Protein AF-A0A146FH13-F1 (afdb_monomer)

Foldseek 3Di:
DDDDDPDPVRCVVCCVVVVCVVPDLVPDPPRDDPCVVVVHDPVLVVDPPAPPPHNDDDLADSDAADQPCVPCVPVRPPDAEAEEEEAAFACRNVVVNVVPPDPPHPYHYHYHYHYPDVSRVVLRVVLVVLVVPDPDPVVSVVQNVCSSVVPDRDPDPD

Sequence (158 aa):
MSVQYCGPECQKSHWPQHKLACMSPLRQGAWQPACALESRLPSVVQGPLNQFIGPNTHLRGNSPAIDVLQLDSNEGRHYDHDLRLLFAGDLQNFIEIIAQLPKSYDGSLEVTINDRDIDVVARNVIMLQIHLSMDEDDATIDCIIHLWYSAFLRDTLS

Mean predicted aligned error: 12.42 Å

Radius of gyration: 19.78 Å; Cα contacts (8 Å, |Δi|>4): 128; chains: 1; bounding box: 44×42×49 Å

pLDDT: mean 76.83, std 15.6, range [32.44, 94.38]

Structure (mmCIF, N/CA/C/O backbone):
data_AF-A0A146FH13-F1
#
_entry.id   AF-A0A146FH13-F1
#
loop_
_atom_site.group_PDB
_atom_site.id
_atom_site.type_symbol
_atom_site.label_atom_id
_atom_site.label_alt_id
_atom_site.label_comp_id
_atom_site.label_asym_id
_atom_site.label_entity_id
_atom_site.label_seq_id
_atom_site.pdbx_PDB_ins_code
_atom_site.Cartn_x
_atom_site.Cartn_y
_atom_site.Cartn_z
_atom_site.occupancy
_atom_site.B_iso_or_equiv
_atom_site.auth_seq_id
_atom_site.auth_comp_id
_atom_site.auth_asym_id
_atom_site.auth_atom_id
_atom_site.pdbx_PDB_model_num
ATOM 1 N N . MET A 1 1 ? 4.478 2.497 -18.342 1.00 51.22 1 MET A N 1
ATOM 2 C CA . MET A 1 1 ? 5.877 2.941 -18.158 1.00 51.22 1 MET A CA 1
ATOM 3 C C . MET A 1 1 ? 6.175 4.086 -19.122 1.00 51.22 1 MET A C 1
ATOM 5 O O . MET A 1 1 ? 6.392 3.856 -20.311 1.00 51.22 1 MET A O 1
ATOM 9 N N . SER A 1 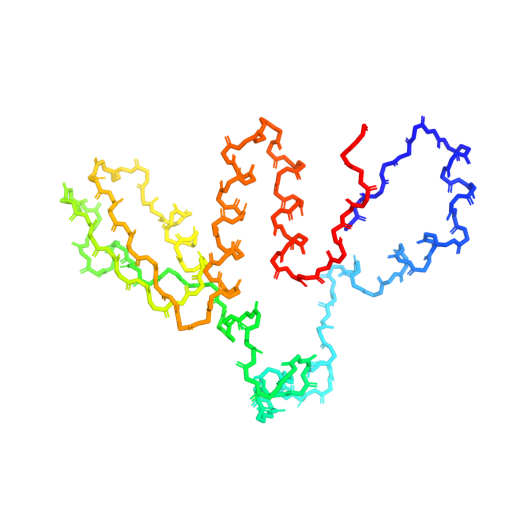2 ? 6.063 5.322 -18.645 1.00 58.47 2 SER A N 1
ATOM 10 C CA . SER A 1 2 ? 6.401 6.509 -19.435 1.00 58.47 2 SER A CA 1
ATOM 11 C C . SER A 1 2 ? 7.904 6.754 -19.296 1.00 58.47 2 SER A C 1
ATOM 13 O O . SER A 1 2 ? 8.391 6.843 -18.177 1.00 58.47 2 SER A O 1
ATOM 15 N N . VAL A 1 3 ? 8.649 6.771 -20.404 1.00 72.38 3 VAL A N 1
ATOM 16 C CA . VAL A 1 3 ? 10.080 7.122 -20.391 1.00 72.38 3 VAL A CA 1
ATOM 17 C C . VAL A 1 3 ? 10.167 8.587 -20.781 1.00 72.38 3 VAL A C 1
ATOM 19 O O . VAL A 1 3 ? 9.685 8.952 -21.854 1.00 72.38 3 VAL A O 1
ATOM 22 N N . GLN A 1 4 ? 10.749 9.411 -19.914 1.00 79.12 4 GLN A N 1
ATOM 23 C CA . GLN A 1 4 ? 10.983 10.818 -20.211 1.00 79.12 4 GLN A CA 1
ATOM 24 C C . GLN A 1 4 ? 12.350 11.001 -20.872 1.00 79.12 4 GLN A C 1
ATOM 26 O O . GLN A 1 4 ? 13.316 10.319 -20.536 1.00 79.12 4 GLN A O 1
ATOM 31 N N . TYR A 1 5 ? 12.424 11.919 -21.832 1.00 86.12 5 TYR A N 1
ATOM 32 C CA . TYR A 1 5 ? 13.656 12.264 -22.532 1.00 86.12 5 TYR A CA 1
ATOM 33 C C . TYR A 1 5 ? 13.885 13.764 -22.403 1.00 86.12 5 TYR A C 1
ATOM 35 O O . TYR A 1 5 ? 12.951 14.544 -22.565 1.00 86.12 5 TYR A O 1
ATOM 43 N N . CYS A 1 6 ? 15.135 14.175 -22.193 1.00 88.06 6 CYS A N 1
ATOM 44 C CA . CYS A 1 6 ? 15.503 15.592 -22.181 1.00 88.06 6 CYS A CA 1
ATOM 45 C C . CYS A 1 6 ? 15.352 16.267 -23.561 1.00 88.06 6 CYS A C 1
ATOM 47 O O . CYS A 1 6 ? 15.372 17.491 -23.654 1.00 88.06 6 CYS A O 1
ATOM 49 N N . GLY A 1 7 ? 15.182 15.486 -24.636 1.00 89.19 7 GLY A N 1
ATOM 50 C CA . GLY A 1 7 ? 14.916 15.993 -25.978 1.00 89.19 7 GLY A CA 1
ATOM 51 C C . GLY A 1 7 ? 14.711 14.894 -27.031 1.00 89.19 7 GLY A C 1
ATOM 52 O O . GLY A 1 7 ? 14.941 13.709 -26.761 1.00 89.19 7 GLY A O 1
ATOM 53 N N . PRO A 1 8 ? 14.310 15.275 -28.259 1.00 89.19 8 PRO A N 1
ATOM 54 C CA . PRO A 1 8 ? 14.003 14.336 -29.342 1.00 89.19 8 PRO A CA 1
ATOM 55 C C . PRO A 1 8 ? 15.220 13.524 -29.804 1.00 89.19 8 PRO A C 1
ATOM 57 O O . PRO A 1 8 ? 15.070 12.397 -30.270 1.00 89.19 8 PRO A O 1
ATOM 60 N N . GLU A 1 9 ? 16.430 14.061 -29.655 1.00 92.56 9 GLU A N 1
ATOM 61 C CA . GLU A 1 9 ? 17.666 13.363 -30.022 1.00 92.56 9 GLU A CA 1
ATOM 62 C C . GLU A 1 9 ? 17.935 12.162 -29.099 1.00 92.56 9 GLU A C 1
ATOM 64 O O . GLU A 1 9 ? 18.225 11.063 -29.576 1.00 92.56 9 GLU A O 1
ATOM 69 N N . CYS A 1 10 ? 17.716 12.313 -27.788 1.00 90.50 10 CYS A N 1
ATOM 70 C CA . CYS A 1 10 ? 17.821 11.210 -26.828 1.00 90.50 10 CYS A CA 1
ATOM 71 C C . CYS A 1 10 ? 16.742 10.144 -27.058 1.00 90.50 10 CYS A C 1
ATOM 73 O O . CYS A 1 10 ? 17.028 8.950 -26.967 1.00 90.50 10 CYS A O 1
ATOM 75 N N . GLN A 1 11 ? 15.528 10.556 -27.436 1.00 90.19 11 GLN A N 1
ATOM 76 C CA . GLN A 1 11 ? 14.462 9.623 -27.797 1.00 90.19 11 GLN A CA 1
ATOM 77 C C . GLN A 1 11 ? 14.825 8.797 -29.038 1.00 90.19 11 GLN A C 1
ATOM 79 O O . GLN A 1 11 ? 14.672 7.577 -29.020 1.00 90.19 11 GLN A O 1
ATOM 84 N N . LYS A 1 12 ? 15.310 9.436 -30.113 1.00 90.75 12 LYS A N 1
ATOM 85 C CA . LYS A 1 12 ? 15.718 8.738 -31.346 1.00 90.75 12 LYS A CA 1
ATOM 86 C C . LYS A 1 12 ? 16.875 7.776 -31.093 1.00 90.75 12 LYS A C 1
ATOM 88 O O . LYS A 1 12 ? 16.859 6.671 -31.626 1.00 90.75 12 LYS A O 1
ATOM 93 N N . SER A 1 13 ? 17.838 8.178 -30.264 1.00 91.75 13 SER A N 1
ATOM 94 C CA . SER A 1 13 ? 18.975 7.337 -29.881 1.00 91.75 13 SER A CA 1
ATOM 95 C C . SER A 1 13 ? 18.528 6.074 -29.131 1.00 91.75 13 SER A C 1
ATOM 97 O O . SER A 1 13 ? 18.928 4.968 -29.485 1.00 91.75 13 SER A O 1
ATOM 99 N N . HIS A 1 14 ? 17.612 6.209 -28.162 1.00 90.50 14 HIS A N 1
ATOM 100 C CA . HIS A 1 14 ? 17.065 5.072 -27.407 1.00 90.50 14 HIS A CA 1
ATOM 101 C C . HIS A 1 14 ? 15.995 4.274 -28.184 1.00 90.50 14 HIS A C 1
ATOM 103 O O . HIS A 1 14 ? 15.631 3.158 -27.803 1.00 90.50 14 HIS A O 1
ATOM 109 N N . TRP A 1 15 ? 15.487 4.809 -29.299 1.00 88.19 15 TRP A N 1
ATOM 110 C CA . TRP A 1 15 ? 14.363 4.242 -30.046 1.00 88.19 15 TRP A CA 1
ATOM 111 C C . TRP A 1 15 ? 14.507 2.760 -30.425 1.00 88.19 15 TRP A C 1
ATOM 113 O O . TRP A 1 15 ? 13.526 2.036 -30.244 1.00 88.19 15 TRP A O 1
ATOM 123 N N . PRO A 1 16 ? 15.665 2.249 -30.898 1.00 90.56 16 PRO A N 1
ATOM 124 C CA . PRO A 1 16 ? 15.800 0.838 -31.265 1.00 90.56 16 PRO A CA 1
ATOM 125 C C . PRO A 1 16 ? 15.456 -0.122 -30.118 1.00 90.56 16 PRO A C 1
ATOM 127 O O . PRO A 1 16 ? 14.856 -1.168 -30.354 1.00 90.56 16 PRO A O 1
ATOM 130 N N . GLN A 1 17 ? 15.785 0.259 -28.882 1.00 85.69 17 GLN A N 1
ATOM 131 C CA . GLN A 1 17 ? 15.498 -0.515 -27.674 1.00 85.69 17 GLN A CA 1
ATOM 132 C C . GLN A 1 17 ? 14.076 -0.227 -27.167 1.00 85.69 17 GLN A C 1
ATOM 134 O O . GLN A 1 17 ? 13.294 -1.146 -26.923 1.00 85.69 17 GLN A O 1
ATOM 139 N N . HIS A 1 18 ? 13.692 1.052 -27.090 1.00 84.12 18 HIS A N 1
ATOM 140 C CA . HIS A 1 18 ? 12.390 1.469 -26.566 1.00 84.12 18 HIS A CA 1
ATOM 141 C C . HIS A 1 18 ? 11.201 0.994 -27.415 1.00 84.12 18 HIS A C 1
ATOM 143 O O . HIS A 1 18 ? 10.130 0.707 -26.876 1.00 84.12 18 HIS A O 1
ATOM 149 N N . LYS A 1 19 ? 11.370 0.888 -28.739 1.00 86.75 19 LYS A N 1
ATOM 150 C CA . LYS A 1 19 ? 10.316 0.516 -29.695 1.00 86.75 19 LYS A CA 1
ATOM 151 C C . LYS A 1 19 ? 9.613 -0.797 -29.321 1.00 86.75 19 LYS A C 1
ATOM 153 O O . LYS A 1 19 ? 8.396 -0.889 -29.474 1.00 86.75 19 LYS A O 1
ATOM 158 N N . LEU A 1 20 ? 10.352 -1.773 -28.787 1.00 83.62 20 LEU A N 1
ATOM 159 C CA . LEU A 1 20 ? 9.815 -3.064 -28.340 1.00 83.62 20 LEU A CA 1
ATOM 160 C C . LEU A 1 20 ? 8.845 -2.907 -27.160 1.00 83.62 20 LEU A C 1
ATOM 162 O O . LEU A 1 20 ? 7.749 -3.461 -27.172 1.00 83.62 20 LEU A O 1
ATOM 166 N N . ALA A 1 21 ? 9.217 -2.103 -26.163 1.00 76.81 21 ALA A N 1
ATOM 167 C CA . ALA A 1 21 ? 8.382 -1.837 -24.994 1.00 76.81 21 ALA A CA 1
ATOM 168 C C . ALA A 1 21 ? 7.225 -0.868 -25.300 1.00 76.81 21 ALA A C 1
ATOM 170 O O . ALA A 1 21 ? 6.157 -0.950 -24.691 1.00 76.81 21 ALA A O 1
ATOM 171 N N . CYS A 1 22 ? 7.430 0.063 -26.236 1.00 81.69 22 CYS A N 1
ATOM 172 C CA . CYS A 1 22 ? 6.424 1.030 -26.667 1.00 81.69 22 CYS A CA 1
ATOM 173 C C . CYS A 1 22 ? 5.287 0.363 -27.450 1.00 81.69 22 CYS A C 1
ATOM 175 O O . CYS A 1 22 ? 4.123 0.673 -27.224 1.00 81.69 22 CYS A O 1
ATOM 177 N N . MET A 1 23 ? 5.615 -0.602 -28.312 1.00 80.00 23 MET A N 1
ATOM 178 C CA . MET A 1 23 ? 4.629 -1.362 -29.090 1.00 80.00 23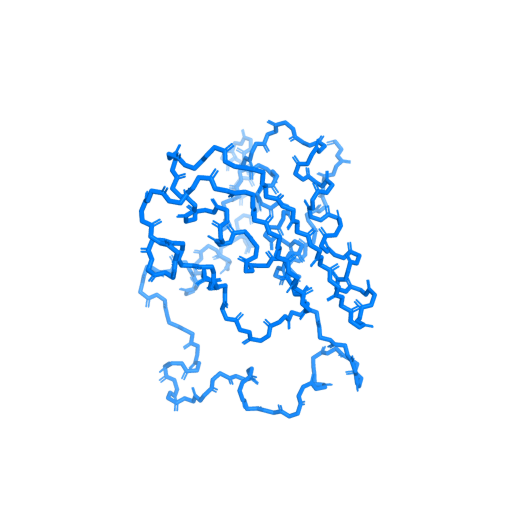 MET A CA 1
ATOM 179 C C . MET A 1 23 ? 4.181 -2.663 -28.415 1.00 80.00 23 MET A C 1
ATOM 181 O O . MET A 1 23 ? 3.543 -3.500 -29.052 1.00 80.00 23 MET A O 1
ATOM 185 N N . SER A 1 24 ? 4.505 -2.855 -27.134 1.00 77.69 24 SER A N 1
ATOM 186 C CA . SER A 1 24 ? 4.069 -4.037 -26.399 1.00 77.69 24 SER A CA 1
ATOM 187 C C . SER A 1 24 ? 2.536 -4.093 -26.316 1.00 77.69 24 SER A C 1
ATOM 189 O O . SER A 1 24 ? 1.912 -3.071 -26.007 1.00 77.69 24 SER A O 1
ATOM 191 N N . PRO A 1 25 ? 1.915 -5.276 -26.499 1.00 73.12 25 PRO A N 1
ATOM 192 C CA . PRO A 1 25 ? 0.485 -5.473 -26.267 1.00 73.12 25 PRO A CA 1
ATOM 193 C C . PRO A 1 25 ? 0.034 -5.001 -24.881 1.00 73.12 25 PRO A C 1
ATOM 195 O O . PRO A 1 25 ? -1.095 -4.551 -24.739 1.00 73.12 25 PRO A O 1
ATOM 198 N N . LEU A 1 26 ? 0.933 -5.028 -23.886 1.00 69.00 26 LEU A N 1
ATOM 199 C CA . LEU A 1 26 ? 0.689 -4.558 -22.516 1.00 69.00 26 LEU A CA 1
ATOM 200 C C . LEU A 1 26 ? 0.280 -3.076 -22.434 1.00 69.00 26 LEU A C 1
ATOM 202 O O . LEU A 1 26 ? -0.252 -2.653 -21.415 1.00 69.00 26 LEU A O 1
ATOM 206 N N . ARG A 1 27 ? 0.550 -2.267 -23.470 1.00 65.94 27 ARG A N 1
ATOM 207 C CA . ARG A 1 27 ? 0.145 -0.851 -23.526 1.00 65.94 27 ARG A CA 1
ATOM 208 C C . ARG A 1 27 ? -1.225 -0.616 -24.161 1.00 65.94 27 ARG A C 1
ATOM 210 O O . ARG A 1 27 ? -1.679 0.525 -24.194 1.00 65.94 27 ARG A O 1
ATOM 217 N N . GLN A 1 28 ? -1.865 -1.642 -24.715 1.00 74.44 28 GLN A N 1
ATOM 218 C CA . GLN A 1 28 ? -3.166 -1.486 -25.359 1.00 74.44 28 GLN A CA 1
ATOM 219 C C . GLN A 1 28 ? -4.262 -1.384 -24.293 1.00 74.44 28 GLN A C 1
ATOM 221 O O . GLN A 1 28 ? -4.282 -2.168 -23.351 1.00 74.44 28 GLN A O 1
ATOM 226 N N . GLY A 1 29 ? -5.217 -0.464 -24.458 1.00 71.00 29 GLY A N 1
ATOM 227 C CA . GLY A 1 29 ? -6.342 -0.326 -23.518 1.00 71.00 29 GLY A CA 1
ATOM 228 C C . GLY A 1 29 ? -7.246 -1.566 -23.440 1.00 71.00 29 GLY A C 1
ATOM 229 O O . GLY A 1 29 ? -7.954 -1.746 -22.459 1.00 71.00 29 GLY A O 1
ATOM 230 N N . ALA A 1 30 ? -7.190 -2.437 -24.452 1.00 75.75 30 ALA A N 1
ATOM 231 C CA . ALA A 1 30 ? -7.892 -3.720 -24.501 1.00 75.75 30 ALA A CA 1
ATOM 232 C C . ALA A 1 30 ? -7.001 -4.911 -24.103 1.00 75.75 30 ALA A C 1
ATOM 234 O O . ALA A 1 30 ? -7.325 -6.055 -24.425 1.00 75.75 30 ALA A O 1
ATOM 235 N N . TRP A 1 31 ? -5.848 -4.665 -23.472 1.00 79.62 31 TRP A N 1
ATOM 236 C CA . TRP A 1 31 ? -4.946 -5.740 -23.087 1.00 79.62 31 TRP A CA 1
ATOM 237 C C . TRP A 1 31 ? -5.633 -6.720 -22.134 1.00 79.62 31 TRP A C 1
ATOM 239 O O . TRP A 1 31 ? -6.251 -6.329 -21.144 1.00 79.62 31 TRP A O 1
ATOM 249 N N . GLN A 1 32 ? -5.481 -8.008 -22.431 1.00 69.12 32 GLN A N 1
ATOM 250 C CA . GLN A 1 32 ? -5.890 -9.095 -21.557 1.00 69.12 32 GLN A CA 1
ATOM 251 C C . GLN A 1 32 ? -4.687 -9.983 -21.242 1.00 69.12 32 GLN A C 1
ATOM 253 O O . GLN A 1 32 ? -3.828 -10.193 -22.108 1.00 69.12 32 GLN A O 1
ATOM 258 N N . PRO A 1 33 ? -4.611 -10.533 -20.020 1.00 70.62 33 PRO A N 1
ATOM 259 C CA . PRO A 1 33 ? -3.560 -11.470 -19.671 1.00 70.62 33 PRO A CA 1
ATOM 260 C C . PRO A 1 33 ? -3.689 -12.746 -20.507 1.00 70.62 33 PRO A C 1
ATOM 262 O O . PRO A 1 33 ? -4.792 -13.173 -20.849 1.00 70.62 33 PRO A O 1
ATOM 265 N N . ALA A 1 34 ? -2.555 -13.388 -20.797 1.00 72.38 34 ALA A N 1
ATOM 266 C CA . ALA A 1 34 ? -2.517 -14.606 -21.608 1.00 72.38 34 ALA A CA 1
ATOM 267 C C . ALA A 1 34 ? -3.456 -15.695 -21.064 1.00 72.38 34 ALA A C 1
ATOM 269 O O . ALA A 1 34 ? -4.154 -16.335 -21.839 1.00 72.38 34 ALA A O 1
ATOM 270 N N . CYS A 1 35 ? -3.572 -15.826 -19.737 1.00 64.31 35 CYS A N 1
ATOM 271 C CA . CYS A 1 35 ? -4.503 -16.767 -19.118 1.00 64.31 35 CYS A CA 1
ATOM 272 C C . CYS A 1 35 ? -5.973 -16.509 -19.504 1.00 64.31 35 CYS A C 1
ATOM 274 O O . CYS A 1 35 ? -6.696 -17.461 -19.778 1.00 64.31 35 CYS A O 1
ATOM 276 N N . ALA A 1 36 ? -6.403 -15.248 -19.615 1.00 75.31 36 ALA A N 1
ATOM 277 C CA . ALA A 1 36 ? -7.756 -14.903 -20.050 1.00 75.31 36 ALA A CA 1
ATOM 278 C C . ALA A 1 36 ? -7.974 -15.204 -21.542 1.00 75.31 36 ALA A C 1
ATOM 280 O O . ALA A 1 36 ? -9.008 -15.754 -21.909 1.00 75.31 36 ALA A O 1
ATOM 281 N N . LEU A 1 37 ? -6.980 -14.915 -22.390 1.00 79.56 37 LEU A N 1
ATOM 282 C CA . LEU A 1 37 ? -7.032 -15.207 -23.830 1.00 79.56 37 LEU A CA 1
ATOM 283 C C . LEU A 1 37 ? -7.033 -16.714 -24.118 1.00 79.56 37 LEU A C 1
ATOM 285 O O . LEU A 1 37 ? -7.702 -17.186 -25.032 1.00 79.56 37 LEU A O 1
ATOM 289 N N . GLU A 1 38 ? -6.290 -17.475 -23.323 1.00 82.31 38 GLU A N 1
ATOM 290 C CA . GLU A 1 38 ? -6.121 -18.920 -23.465 1.00 82.31 38 GLU A CA 1
ATOM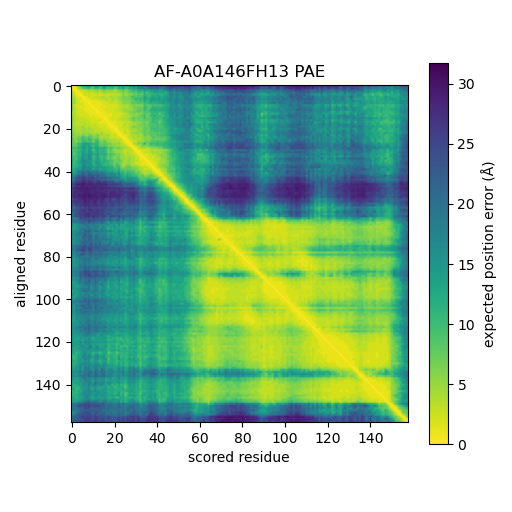 291 C C . GLU A 1 38 ? -7.164 -19.717 -22.670 1.00 82.31 38 GLU A C 1
ATOM 293 O O . GLU A 1 38 ? -7.104 -20.945 -22.646 1.00 82.31 38 GLU A O 1
ATOM 298 N N . SER A 1 39 ? -8.108 -19.039 -22.000 1.00 76.31 39 SER A N 1
ATOM 299 C CA . SER A 1 39 ? -9.098 -19.659 -21.103 1.00 76.31 39 SER A CA 1
ATOM 300 C C . SER A 1 39 ? -8.467 -20.585 -20.051 1.00 76.31 39 SER A C 1
ATOM 302 O O . SER A 1 39 ? -9.034 -21.610 -19.669 1.00 76.31 39 SER A O 1
ATOM 304 N N . ARG A 1 40 ? -7.266 -20.233 -19.586 1.00 73.00 40 ARG A N 1
ATOM 305 C CA . ARG A 1 40 ? -6.540 -20.925 -18.519 1.00 73.00 40 ARG A CA 1
ATOM 306 C C . ARG A 1 40 ? -6.733 -20.179 -17.208 1.00 73.00 40 ARG A C 1
ATOM 308 O O . ARG A 1 40 ? -6.863 -18.958 -17.182 1.00 73.00 40 ARG A O 1
ATOM 315 N N . LEU A 1 41 ? -6.708 -20.905 -16.095 1.00 63.06 41 LEU A N 1
ATOM 316 C CA . LEU A 1 41 ? -6.591 -20.237 -14.803 1.00 63.06 41 LEU A CA 1
ATOM 317 C C . LEU A 1 41 ? -5.211 -19.564 -14.728 1.00 63.06 41 LEU A C 1
ATOM 319 O O . LEU A 1 41 ? -4.241 -20.106 -15.266 1.00 63.06 41 LEU A O 1
ATOM 323 N N . PRO A 1 42 ? -5.100 -18.392 -14.082 1.00 58.88 42 PRO A N 1
ATOM 324 C CA . PRO A 1 42 ? -3.809 -17.763 -13.852 1.00 58.88 42 PRO A CA 1
ATOM 325 C C . PRO A 1 42 ? -2.836 -18.759 -13.213 1.00 58.88 42 PRO A C 1
ATOM 327 O O . PRO A 1 42 ? -3.235 -19.541 -12.352 1.00 58.88 42 PRO A O 1
ATOM 330 N N . SER A 1 43 ? -1.553 -18.696 -13.571 1.00 54.62 43 SER A N 1
ATOM 331 C CA . SER A 1 43 ? -0.504 -19.546 -12.983 1.00 54.62 43 SER A CA 1
ATOM 332 C C . SER A 1 43 ? -0.417 -19.412 -11.454 1.00 54.62 43 SER A C 1
ATOM 334 O O . SER A 1 43 ? 0.028 -20.328 -10.779 1.00 54.62 43 SER A O 1
ATOM 336 N N . VAL A 1 44 ? -0.911 -18.291 -10.913 1.00 51.25 44 VAL A N 1
ATOM 337 C CA . VAL A 1 44 ? -1.129 -18.033 -9.476 1.00 51.25 44 VAL A CA 1
ATOM 338 C C . VAL A 1 44 ? -2.082 -19.052 -8.828 1.00 51.25 44 VAL A C 1
ATOM 340 O O . VAL A 1 44 ? -1.951 -19.361 -7.651 1.00 51.25 44 VAL A O 1
ATOM 343 N N . VAL A 1 45 ? -3.037 -19.586 -9.591 1.00 52.53 45 VAL A N 1
ATOM 344 C CA . VAL A 1 45 ? -4.049 -20.560 -9.148 1.00 52.53 45 VAL A CA 1
ATOM 345 C C . VAL A 1 45 ? -3.660 -21.992 -9.547 1.00 52.53 45 VAL A C 1
ATOM 347 O O . VAL A 1 45 ? -4.079 -22.954 -8.909 1.00 52.53 45 VAL A O 1
ATOM 350 N N . GLN A 1 46 ? -2.843 -22.151 -10.595 1.00 46.09 46 GLN A N 1
ATOM 351 C CA . GLN A 1 46 ? -2.403 -23.443 -11.130 1.00 46.09 46 GLN A CA 1
ATOM 352 C C . GLN A 1 46 ? -0.944 -23.752 -10.768 1.00 46.09 46 GLN A C 1
ATOM 354 O O . GLN A 1 46 ? -0.059 -23.706 -11.618 1.00 46.09 46 GLN A O 1
ATOM 359 N N . GLY A 1 47 ? -0.689 -24.135 -9.517 1.00 47.19 47 GLY A N 1
ATOM 360 C CA . GLY A 1 47 ? 0.559 -24.814 -9.161 1.00 47.19 47 GLY A CA 1
ATOM 361 C C . GLY A 1 47 ? 0.893 -24.772 -7.671 1.00 47.19 47 GLY A C 1
ATOM 362 O O . GLY A 1 47 ? 0.442 -23.870 -6.965 1.00 47.19 47 GLY A O 1
ATOM 363 N N . PRO A 1 48 ? 1.705 -25.719 -7.163 1.00 43.16 48 PRO A N 1
ATOM 364 C CA . PRO A 1 48 ? 2.353 -25.533 -5.878 1.00 43.16 48 PRO A CA 1
ATOM 365 C C . PRO A 1 48 ? 3.303 -24.340 -6.019 1.00 43.16 48 PRO A C 1
ATOM 367 O O . PRO A 1 48 ? 4.316 -24.448 -6.702 1.00 43.16 48 PRO A O 1
ATOM 370 N N . LEU A 1 49 ? 2.892 -23.211 -5.443 1.00 47.72 49 LEU A N 1
ATOM 371 C CA . LEU A 1 49 ? 3.584 -22.078 -4.802 1.00 47.72 49 LEU A CA 1
ATOM 372 C C . LEU A 1 49 ? 5.130 -21.882 -4.898 1.00 47.72 49 LEU A C 1
ATOM 374 O O . LEU A 1 49 ? 5.609 -20.789 -4.619 1.00 47.72 49 LEU A O 1
ATOM 378 N N . ASN A 1 50 ? 5.913 -22.872 -5.323 1.00 43.62 50 ASN A N 1
ATOM 379 C CA . ASN A 1 50 ? 7.374 -22.962 -5.233 1.00 43.62 50 ASN A CA 1
ATOM 380 C C . ASN A 1 50 ? 8.145 -22.725 -6.544 1.00 43.62 50 ASN A C 1
ATOM 382 O O . ASN A 1 50 ? 9.355 -22.942 -6.581 1.00 43.62 50 ASN A O 1
ATOM 386 N N . GLN A 1 51 ? 7.492 -22.378 -7.657 1.00 42.25 51 GLN A N 1
ATOM 387 C CA . GLN A 1 51 ? 8.164 -22.476 -8.966 1.00 42.25 51 GLN A CA 1
ATOM 388 C C . GLN A 1 51 ? 8.842 -21.203 -9.476 1.00 42.25 51 GLN A C 1
ATOM 390 O O . GLN A 1 51 ? 9.636 -21.305 -10.407 1.00 42.25 51 GLN A O 1
ATOM 395 N N . PHE A 1 52 ? 8.603 -20.032 -8.880 1.00 44.69 52 PHE A N 1
ATOM 396 C CA . PHE A 1 52 ? 9.227 -18.797 -9.376 1.00 44.69 52 PHE A CA 1
ATOM 397 C C . PHE A 1 52 ? 10.366 -18.281 -8.501 1.00 44.69 52 PHE A C 1
ATOM 399 O O . PHE A 1 52 ? 11.276 -17.651 -9.032 1.00 44.69 52 PHE A O 1
ATOM 406 N N . ILE A 1 53 ? 10.369 -18.575 -7.197 1.00 44.50 53 ILE A N 1
ATOM 407 C CA . ILE A 1 53 ? 11.409 -18.145 -6.256 1.00 44.50 53 ILE A CA 1
ATOM 408 C C . ILE A 1 53 ? 11.438 -19.178 -5.135 1.00 44.50 53 ILE A C 1
ATOM 410 O O . ILE A 1 53 ? 10.492 -19.220 -4.362 1.00 44.50 53 ILE A O 1
ATOM 414 N N . GLY A 1 54 ? 12.475 -20.022 -5.100 1.00 43.22 54 GLY A N 1
ATOM 415 C CA . GLY A 1 54 ? 12.803 -20.939 -3.999 1.00 43.22 54 GLY A CA 1
ATOM 416 C C . GLY A 1 54 ? 11.699 -21.905 -3.511 1.00 43.22 54 GLY A C 1
ATOM 417 O O . GLY A 1 54 ? 10.517 -21.753 -3.791 1.00 43.22 54 GLY A O 1
ATOM 418 N N . PRO A 1 55 ? 12.032 -22.938 -2.722 1.00 41.53 55 PRO A N 1
ATOM 419 C CA . PRO A 1 55 ? 11.029 -23.889 -2.238 1.00 41.53 55 PRO A CA 1
ATOM 420 C C . PRO A 1 55 ? 10.078 -23.350 -1.150 1.00 41.53 55 PRO A C 1
ATOM 422 O O . PRO A 1 55 ? 9.430 -24.171 -0.502 1.00 41.53 55 PRO A O 1
ATOM 425 N N . ASN A 1 56 ? 10.036 -22.040 -0.865 1.00 48.53 56 ASN A N 1
ATOM 426 C CA . ASN A 1 56 ? 9.263 -21.533 0.277 1.00 48.53 56 ASN A CA 1
ATOM 427 C C . ASN A 1 56 ? 9.035 -20.009 0.340 1.00 48.53 56 ASN A C 1
ATOM 429 O O . ASN A 1 56 ? 8.667 -19.517 1.402 1.00 48.53 56 ASN A O 1
ATOM 433 N N . THR A 1 57 ? 9.308 -19.248 -0.724 1.00 50.81 57 THR A N 1
ATOM 434 C CA . THR A 1 57 ? 9.231 -17.775 -0.668 1.00 50.81 57 THR A CA 1
ATOM 435 C C . THR A 1 57 ? 8.044 -17.270 -1.475 1.00 50.81 57 THR A C 1
ATOM 437 O O . THR A 1 57 ? 7.933 -17.536 -2.675 1.00 50.81 57 THR A O 1
ATOM 440 N N . HIS A 1 58 ? 7.145 -16.533 -0.825 1.00 56.66 58 HIS A N 1
ATOM 441 C CA . HIS A 1 58 ? 6.020 -15.871 -1.483 1.00 56.66 58 HIS A CA 1
ATOM 442 C C . HIS A 1 58 ? 6.253 -14.373 -1.426 1.00 56.66 58 HIS A C 1
ATOM 444 O O . HIS A 1 58 ? 5.804 -13.688 -0.516 1.00 56.66 58 HIS A O 1
ATOM 450 N N . LEU A 1 59 ? 6.926 -13.843 -2.450 1.00 50.16 59 LEU A N 1
ATOM 451 C CA . LEU A 1 59 ? 7.145 -12.400 -2.574 1.00 50.16 59 LEU A CA 1
ATOM 452 C C . LEU A 1 59 ? 5.852 -11.602 -2.806 1.00 50.16 59 LEU A C 1
ATOM 454 O O . LEU A 1 59 ? 5.908 -10.387 -2.937 1.00 50.16 59 LEU A O 1
ATOM 458 N N . ARG A 1 60 ? 4.688 -12.248 -2.876 1.00 56.12 60 ARG A N 1
ATOM 459 C CA . ARG A 1 60 ? 3.400 -11.570 -2.973 1.00 56.12 60 ARG A CA 1
ATOM 460 C C . ARG A 1 60 ? 2.285 -12.455 -2.426 1.00 56.12 60 ARG A C 1
ATOM 462 O O . ARG A 1 60 ? 2.223 -13.641 -2.752 1.00 56.12 60 ARG A O 1
ATOM 469 N N . GLY A 1 61 ? 1.369 -11.864 -1.669 1.00 54.53 61 GLY A N 1
ATOM 470 C CA . GLY A 1 61 ? 0.073 -12.451 -1.362 1.00 54.53 61 GLY A CA 1
ATOM 471 C C . GLY A 1 61 ? -0.714 -12.714 -2.649 1.00 54.53 61 GLY A C 1
ATOM 472 O O . GLY A 1 61 ? -0.874 -11.837 -3.492 1.00 54.53 61 GLY A O 1
ATOM 473 N N . ASN A 1 62 ? -1.222 -13.934 -2.816 1.00 57.06 62 ASN A N 1
ATOM 474 C CA . ASN A 1 62 ? -1.908 -14.375 -4.042 1.00 57.06 62 ASN A CA 1
ATOM 475 C C . ASN A 1 62 ? -3.313 -13.778 -4.249 1.00 57.06 62 ASN A C 1
ATOM 477 O O . ASN A 1 62 ? -4.015 -14.172 -5.181 1.00 57.06 62 ASN A O 1
ATOM 481 N N . SER A 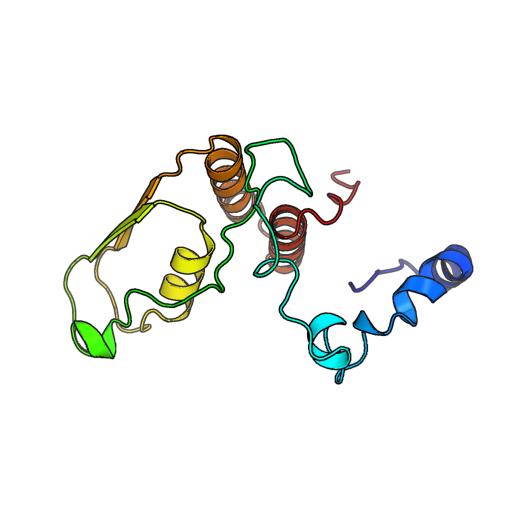1 63 ? -3.738 -12.854 -3.390 1.00 62.66 63 SER A N 1
ATOM 482 C CA . SER A 1 63 ? -5.066 -12.246 -3.448 1.00 62.66 63 SER A CA 1
ATOM 483 C C . SER A 1 63 ? -4.993 -10.835 -4.027 1.00 62.66 63 SER A C 1
ATOM 485 O O . SER A 1 63 ? -3.972 -10.170 -3.878 1.00 62.66 63 SER A O 1
ATOM 487 N N . PRO A 1 64 ? -6.051 -10.342 -4.684 1.00 70.31 64 PRO A N 1
ATOM 488 C CA . PRO A 1 64 ? -6.185 -8.913 -4.943 1.00 70.31 64 PRO A CA 1
ATOM 489 C C . PRO A 1 64 ? -6.277 -8.136 -3.621 1.00 70.31 64 PRO A C 1
ATOM 491 O O . PRO A 1 64 ? -6.660 -8.697 -2.591 1.00 70.31 64 PRO A O 1
ATOM 494 N N . ALA A 1 65 ? -5.929 -6.849 -3.664 1.00 81.50 65 ALA A N 1
ATOM 495 C CA . ALA A 1 65 ? -6.230 -5.936 -2.571 1.00 81.50 65 ALA A CA 1
ATOM 496 C C . ALA A 1 65 ? -7.753 -5.856 -2.407 1.00 81.50 65 ALA A C 1
ATOM 498 O O . ALA A 1 65 ? -8.472 -5.712 -3.399 1.00 81.50 65 ALA A O 1
ATOM 499 N N . ILE A 1 66 ? -8.237 -6.005 -1.179 1.00 84.31 66 ILE A N 1
ATOM 500 C CA . ILE A 1 66 ? -9.656 -5.876 -0.852 1.00 84.31 66 ILE A CA 1
ATOM 501 C C . ILE A 1 66 ? -9.815 -5.011 0.393 1.00 84.31 66 ILE A C 1
ATOM 503 O O . ILE A 1 66 ? -9.023 -5.119 1.333 1.00 84.31 66 ILE A O 1
ATOM 507 N N . ASP A 1 67 ? -10.862 -4.190 0.411 1.00 88.12 67 ASP A N 1
ATOM 508 C CA . ASP A 1 67 ? -11.317 -3.551 1.638 1.00 88.12 67 ASP A CA 1
ATOM 509 C C . ASP A 1 67 ? -11.974 -4.621 2.514 1.00 88.12 67 ASP A C 1
ATOM 511 O O . ASP A 1 67 ? -13.106 -5.039 2.277 1.00 88.12 67 ASP A O 1
ATOM 515 N N . VAL A 1 68 ? -11.211 -5.119 3.488 1.00 87.25 68 VAL A N 1
ATOM 516 C CA . VAL A 1 68 ? -11.692 -6.100 4.472 1.00 87.25 68 VAL A CA 1
ATOM 517 C C . VAL A 1 68 ? -12.556 -5.425 5.538 1.00 87.25 68 VAL A C 1
ATOM 519 O O . VAL A 1 68 ? -13.406 -6.080 6.136 1.00 87.25 68 VAL A O 1
ATOM 522 N N . LEU A 1 69 ? -12.336 -4.133 5.792 1.00 89.81 69 LEU A N 1
ATOM 523 C CA . LEU A 1 69 ? -13.025 -3.402 6.845 1.00 89.81 69 LEU A CA 1
ATOM 524 C C . LEU A 1 69 ? -14.471 -3.111 6.448 1.00 89.81 69 LEU A C 1
ATOM 526 O O . LEU A 1 69 ? -15.349 -3.268 7.292 1.00 89.81 69 LEU A O 1
ATOM 530 N N . GLN A 1 70 ? -14.715 -2.707 5.195 1.00 91.50 70 GLN A N 1
ATOM 531 C CA . GLN A 1 70 ? -16.034 -2.332 4.667 1.00 91.50 70 GLN A CA 1
ATOM 532 C C . GLN A 1 70 ? -16.848 -1.527 5.686 1.00 91.50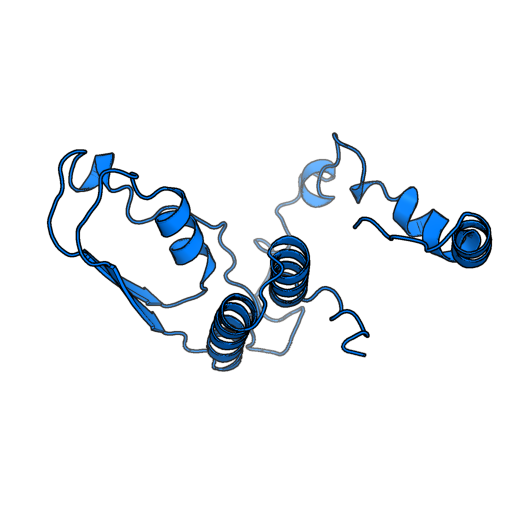 70 GLN A C 1
ATOM 534 O O . GLN A 1 70 ? -17.974 -1.902 6.026 1.00 91.50 70 GLN A O 1
ATOM 539 N N . LEU A 1 71 ? -16.247 -0.453 6.213 1.00 91.06 71 LEU A N 1
ATOM 540 C CA . LEU A 1 71 ? -16.673 0.196 7.459 1.00 91.06 71 LEU A CA 1
ATOM 541 C C . LEU A 1 71 ? -18.175 0.512 7.477 1.00 91.06 71 LEU A C 1
ATOM 543 O O . LEU A 1 71 ? -18.889 0.128 8.399 1.00 91.06 71 LEU A O 1
ATOM 547 N N . ASP A 1 72 ? -18.674 1.115 6.398 1.00 90.00 72 ASP A N 1
ATOM 548 C CA . ASP A 1 72 ? -20.084 1.474 6.225 1.00 90.00 72 ASP A CA 1
ATOM 549 C C . ASP A 1 72 ? -21.049 0.285 6.320 1.00 90.00 72 ASP A C 1
ATOM 551 O O . ASP A 1 72 ? -22.196 0.456 6.738 1.00 90.00 72 ASP A O 1
ATOM 555 N N . SER A 1 73 ? -20.612 -0.893 5.873 1.00 90.50 73 SER A N 1
ATOM 556 C CA . SER A 1 73 ? -21.431 -2.108 5.813 1.00 90.50 73 SER A CA 1
ATOM 557 C C . SER A 1 73 ? -21.343 -2.928 7.096 1.00 90.50 73 SER A C 1
ATOM 559 O O . SER A 1 73 ? -22.337 -3.539 7.483 1.00 90.50 73 SER A O 1
ATOM 561 N N . ASN A 1 74 ? -20.173 -2.938 7.738 1.00 91.69 74 ASN A N 1
ATOM 562 C CA . ASN A 1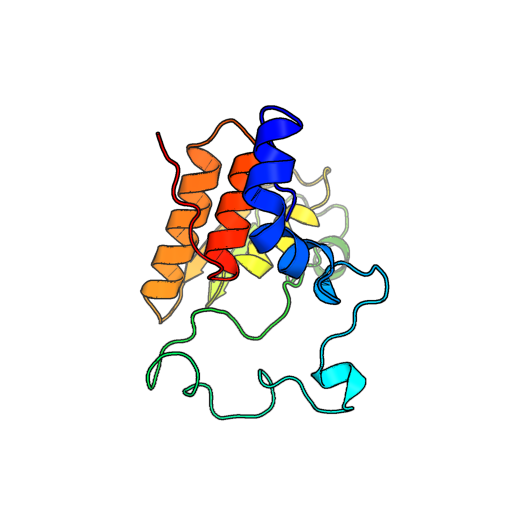 74 ? -19.909 -3.765 8.913 1.00 91.69 74 ASN A CA 1
ATOM 563 C C . ASN A 1 74 ? -20.228 -3.035 10.224 1.00 91.69 74 ASN A C 1
ATOM 565 O O . ASN A 1 74 ? -20.900 -3.602 11.081 1.00 91.69 74 ASN A O 1
ATOM 569 N N . GLU A 1 75 ? -19.808 -1.775 10.348 1.00 89.81 75 GLU A N 1
ATOM 570 C CA . GLU A 1 75 ? -19.939 -0.977 11.577 1.00 89.81 75 GLU A CA 1
ATOM 571 C C . GLU A 1 75 ? -20.920 0.200 11.423 1.00 89.81 75 GLU A C 1
ATOM 573 O O . GLU A 1 75 ? -21.495 0.690 12.396 1.00 89.81 75 GLU A O 1
ATOM 578 N N . GLY A 1 76 ? -21.164 0.632 10.181 1.00 88.56 76 GLY A N 1
ATOM 579 C CA . GLY A 1 76 ? -22.117 1.681 9.835 1.00 88.56 76 GLY A CA 1
ATOM 580 C C . GLY A 1 76 ? -21.463 3.018 9.478 1.00 88.56 76 GLY A C 1
ATOM 581 O O . GLY A 1 76 ? -20.377 3.364 9.926 1.00 88.56 76 GLY A O 1
ATOM 582 N N . ARG A 1 77 ? -22.182 3.826 8.689 1.00 83.62 77 ARG A N 1
ATOM 583 C CA . ARG A 1 77 ? -21.687 5.103 8.121 1.00 83.62 77 ARG A CA 1
ATOM 584 C C . ARG A 1 77 ? -21.278 6.181 9.131 1.00 83.62 77 ARG A C 1
ATOM 586 O O . ARG A 1 77 ? -20.706 7.190 8.739 1.00 83.62 77 ARG A O 1
ATOM 593 N N . HIS A 1 78 ? -21.673 6.022 10.389 1.00 86.44 78 HIS A N 1
ATOM 594 C CA . HIS A 1 78 ? -21.441 6.997 11.460 1.00 86.44 78 HIS A CA 1
ATOM 595 C C . HIS A 1 78 ? -20.562 6.403 12.561 1.00 86.44 78 HIS A C 1
ATOM 597 O O . HIS A 1 78 ? -20.614 6.869 13.693 1.00 86.44 78 HIS A O 1
ATOM 603 N N . TYR A 1 79 ? -19.822 5.337 12.251 1.00 89.00 79 TYR A N 1
ATOM 604 C CA . TYR A 1 79 ? -18.877 4.765 13.191 1.00 89.00 79 TYR A CA 1
ATOM 605 C C . TYR A 1 79 ? -17.760 5.777 13.482 1.00 89.00 79 TYR A C 1
ATOM 607 O O . TYR A 1 79 ? -17.084 6.236 12.561 1.00 89.00 79 TYR A O 1
ATOM 615 N N . ASP A 1 80 ? -17.601 6.123 14.757 1.00 88.56 80 ASP A N 1
ATOM 616 C CA . ASP A 1 80 ? -16.746 7.206 15.266 1.00 88.56 80 ASP A CA 1
ATOM 617 C C . ASP A 1 80 ? -15.773 6.723 16.360 1.00 88.56 80 ASP A C 1
ATOM 619 O O . ASP A 1 80 ? -15.205 7.508 17.118 1.00 88.56 80 ASP A O 1
ATOM 623 N N . HIS A 1 81 ? -15.589 5.407 16.479 1.00 91.50 81 HIS A N 1
ATOM 624 C CA . HIS A 1 81 ? -14.688 4.806 17.457 1.00 91.50 81 HIS A CA 1
ATOM 625 C C . HIS A 1 81 ? -13.354 4.404 16.831 1.00 91.50 81 HIS A C 1
ATOM 627 O O . HIS A 1 81 ? -13.248 4.192 15.625 1.00 91.50 81 HIS A O 1
ATOM 633 N N . ASP A 1 82 ? -12.340 4.235 17.678 1.00 94.38 82 ASP A N 1
ATOM 634 C CA . ASP A 1 82 ? -11.026 3.763 17.250 1.00 94.38 82 ASP A CA 1
ATOM 635 C C . ASP A 1 82 ? -11.097 2.342 16.662 1.00 94.38 82 ASP A C 1
ATOM 637 O O . ASP A 1 82 ? -11.786 1.454 17.177 1.00 94.38 82 ASP A O 1
ATOM 641 N N . LEU A 1 83 ? -10.323 2.109 15.604 1.00 93.69 83 LEU A N 1
ATOM 642 C CA . LEU A 1 83 ? -10.201 0.829 14.918 1.00 93.69 83 LEU A CA 1
ATOM 643 C C . LEU A 1 83 ? -8.835 0.204 15.180 1.00 93.69 83 LEU A C 1
ATOM 645 O O . LEU A 1 83 ? -7.799 0.864 15.090 1.00 93.69 83 LEU A O 1
ATOM 649 N N . ARG A 1 84 ? -8.831 -1.106 15.447 1.00 93.12 84 ARG A N 1
ATOM 650 C CA . ARG A 1 84 ? -7.612 -1.909 15.593 1.00 93.12 84 ARG A CA 1
ATOM 651 C C . ARG A 1 84 ? -7.655 -3.100 14.653 1.00 93.12 84 ARG A C 1
ATOM 653 O O . ARG A 1 84 ? -8.476 -3.997 14.831 1.00 93.12 84 ARG A O 1
ATOM 660 N N . LEU A 1 85 ? -6.768 -3.116 13.665 1.00 90.12 85 LEU A N 1
ATOM 661 C CA . LEU A 1 85 ? -6.718 -4.146 12.632 1.00 90.12 85 LEU A CA 1
ATOM 662 C C . LEU A 1 85 ? -5.453 -4.990 12.767 1.00 90.12 85 LEU A C 1
ATOM 664 O O . LEU A 1 85 ? -4.354 -4.469 12.953 1.00 90.12 85 LEU A O 1
ATOM 668 N N . LEU A 1 86 ? -5.607 -6.305 12.631 1.00 88.44 86 LEU A N 1
ATOM 669 C CA . LEU A 1 86 ? -4.503 -7.258 12.592 1.00 88.44 86 LEU A CA 1
ATOM 670 C C . LEU A 1 86 ? -4.470 -7.930 11.219 1.00 88.44 86 LEU A C 1
ATOM 672 O O . LEU A 1 86 ? -5.368 -8.699 10.879 1.00 88.44 86 LEU A O 1
ATOM 676 N N . PHE A 1 87 ? -3.408 -7.683 10.460 1.00 81.94 87 PHE A N 1
ATOM 677 C CA . PHE A 1 87 ? -3.136 -8.360 9.199 1.00 81.94 87 PHE A CA 1
ATOM 678 C C . PHE A 1 87 ? -2.037 -9.393 9.388 1.00 81.94 87 PHE A C 1
ATOM 680 O O . PHE A 1 87 ? -0.945 -9.082 9.854 1.00 81.94 87 PHE A O 1
ATOM 687 N N . ALA A 1 88 ? -2.332 -10.627 8.985 1.00 75.50 88 ALA A N 1
ATOM 688 C CA . ALA A 1 88 ? -1.332 -11.663 8.790 1.00 75.50 88 ALA A CA 1
ATOM 689 C C . ALA A 1 88 ? -0.987 -11.722 7.289 1.00 75.50 88 ALA A C 1
ATOM 691 O O . ALA A 1 88 ? -1.599 -12.511 6.567 1.00 75.50 88 ALA A O 1
ATOM 692 N N . GLY A 1 89 ? -0.124 -10.830 6.791 1.00 71.81 89 GLY A N 1
ATOM 693 C CA . GLY A 1 89 ? 0.183 -10.775 5.360 1.00 71.81 89 GLY A CA 1
ATOM 694 C C . GLY A 1 89 ? 0.708 -9.444 4.812 1.00 71.81 89 GLY A C 1
ATOM 695 O O . GLY A 1 89 ? 1.322 -8.638 5.507 1.00 71.81 89 GLY A O 1
ATOM 696 N N . ASP A 1 90 ? 0.420 -9.225 3.527 1.00 73.75 90 ASP A N 1
ATOM 697 C CA . ASP A 1 90 ? 0.887 -8.096 2.718 1.00 73.75 90 ASP A CA 1
ATOM 698 C C . ASP A 1 90 ? 0.153 -6.764 2.970 1.00 73.75 90 ASP A C 1
ATOM 700 O O . ASP A 1 90 ? -1.040 -6.728 3.280 1.00 73.75 90 ASP A O 1
ATOM 704 N N . LEU A 1 91 ? 0.850 -5.652 2.699 1.00 82.25 91 LEU A N 1
ATOM 705 C CA . LEU A 1 91 ? 0.376 -4.268 2.875 1.00 82.25 91 LEU A CA 1
ATOM 706 C C . LEU A 1 91 ? -0.817 -3.876 1.972 1.00 82.25 91 LEU A C 1
ATOM 708 O O . LEU A 1 91 ? -1.486 -2.878 2.223 1.00 82.25 91 LEU A O 1
ATOM 712 N N . GLN A 1 92 ? -1.121 -4.655 0.929 1.00 81.31 92 GLN A N 1
ATOM 713 C CA . GLN A 1 92 ? -2.131 -4.312 -0.088 1.00 81.31 92 GLN A CA 1
ATOM 714 C C . GLN A 1 92 ? -3.530 -4.058 0.484 1.00 81.31 92 GLN A C 1
ATOM 716 O O . GLN A 1 92 ? -4.185 -3.101 0.088 1.00 81.31 92 GLN A O 1
ATOM 721 N N . ASN A 1 93 ? -3.981 -4.888 1.428 1.00 84.56 93 ASN A N 1
ATOM 722 C CA . ASN A 1 93 ? -5.323 -4.757 1.996 1.00 84.56 93 ASN A CA 1
ATOM 723 C C . ASN A 1 93 ? -5.402 -3.529 2.900 1.00 84.56 93 ASN A C 1
ATOM 725 O O . ASN A 1 93 ? -6.423 -2.857 2.934 1.00 84.56 93 ASN A O 1
ATOM 729 N N . PHE A 1 94 ? -4.309 -3.208 3.595 1.00 86.56 94 PHE A N 1
ATOM 730 C CA . PHE A 1 94 ? -4.228 -1.991 4.388 1.00 86.56 94 PHE A CA 1
ATOM 731 C C . PHE A 1 94 ? -4.350 -0.747 3.504 1.00 86.56 94 PHE A C 1
ATOM 733 O O . PHE A 1 94 ? -5.157 0.124 3.808 1.00 86.56 94 PHE A O 1
ATOM 740 N N . ILE A 1 95 ? -3.618 -0.684 2.387 1.00 86.94 95 ILE A N 1
ATOM 741 C CA . ILE A 1 95 ? -3.721 0.453 1.459 1.00 86.94 95 ILE A CA 1
ATOM 742 C C . ILE A 1 95 ? -5.140 0.585 0.906 1.00 86.94 95 ILE A C 1
ATOM 744 O O . ILE A 1 95 ? -5.662 1.694 0.851 1.00 86.94 95 ILE A O 1
ATOM 748 N N . GLU A 1 96 ? -5.779 -0.530 0.549 1.00 89.12 96 GLU A N 1
ATOM 749 C CA . GLU A 1 96 ? -7.160 -0.516 0.058 1.00 89.12 96 GLU A CA 1
ATOM 750 C C . GLU A 1 96 ? -8.137 0.022 1.111 1.00 89.12 96 GLU A C 1
ATOM 752 O O . GLU A 1 96 ? -8.980 0.858 0.800 1.00 89.12 96 GLU A O 1
ATOM 757 N N . ILE A 1 97 ? -7.980 -0.386 2.373 1.00 90.19 97 ILE A N 1
ATOM 758 C CA . ILE A 1 97 ? -8.794 0.116 3.487 1.00 90.19 97 ILE A CA 1
ATOM 759 C C . ILE A 1 97 ? -8.604 1.620 3.669 1.00 90.19 97 ILE A C 1
ATOM 761 O O . ILE A 1 97 ? -9.586 2.341 3.795 1.00 90.19 97 ILE A O 1
ATOM 765 N N . ILE A 1 98 ? -7.361 2.110 3.649 1.00 89.31 98 ILE A N 1
ATOM 766 C CA . ILE A 1 98 ? -7.084 3.550 3.753 1.00 89.31 98 ILE A CA 1
ATOM 767 C C . ILE A 1 98 ? -7.716 4.314 2.586 1.00 89.31 98 ILE A C 1
ATOM 769 O O . ILE A 1 98 ? -8.287 5.383 2.791 1.00 89.31 98 ILE A O 1
ATOM 773 N N . ALA A 1 99 ? -7.649 3.767 1.371 1.00 89.69 99 ALA A N 1
ATOM 774 C CA . ALA A 1 99 ? -8.227 4.388 0.185 1.00 89.69 99 ALA A CA 1
ATOM 775 C C . ALA A 1 99 ? -9.766 4.430 0.219 1.00 89.69 99 ALA A C 1
ATOM 777 O O . ALA A 1 99 ? -10.360 5.373 -0.308 1.00 89.69 99 ALA A O 1
ATOM 778 N N . GLN A 1 100 ? -10.406 3.426 0.826 1.00 90.81 100 GLN A N 1
ATOM 779 C CA . GLN A 1 100 ? -11.865 3.334 0.948 1.00 90.81 100 GLN A CA 1
ATOM 780 C C . GLN A 1 100 ? -12.422 3.958 2.233 1.00 90.81 100 GLN A C 1
ATOM 782 O O . GLN A 1 100 ? -13.639 4.128 2.346 1.00 90.81 100 GLN A O 1
ATOM 787 N N . LEU A 1 101 ? -11.564 4.334 3.185 1.00 90.56 101 LEU A N 1
ATOM 788 C CA . LEU A 1 101 ? -11.992 4.910 4.452 1.00 90.56 101 LEU A CA 1
ATOM 789 C C . LEU A 1 101 ? -12.805 6.197 4.208 1.00 90.56 101 LEU A C 1
ATOM 791 O O . LEU A 1 101 ? -12.349 7.092 3.483 1.00 90.56 101 LEU A O 1
ATOM 795 N N . PRO A 1 102 ? -14.005 6.335 4.804 1.00 88.94 102 PRO A N 1
ATOM 796 C CA . PRO A 1 102 ? -14.792 7.547 4.656 1.00 88.94 102 PRO A CA 1
ATOM 797 C C . PRO A 1 102 ? -14.015 8.767 5.149 1.00 88.94 102 PRO A C 1
ATOM 799 O O . PRO A 1 102 ? -13.458 8.763 6.241 1.00 88.94 102 PRO A O 1
ATOM 802 N N . LYS A 1 103 ? -14.058 9.870 4.394 1.00 87.12 103 LYS A N 1
ATOM 803 C CA . LYS A 1 103 ? -13.444 11.146 4.817 1.00 87.12 103 LYS A CA 1
ATOM 804 C C . LYS A 1 103 ? -14.030 11.709 6.119 1.00 87.12 103 LYS A C 1
ATOM 806 O O . LYS A 1 103 ? -13.457 12.628 6.688 1.00 87.12 103 LYS A O 1
ATOM 811 N N . SER A 1 104 ? -15.203 11.223 6.523 1.00 87.81 104 SER A N 1
ATOM 812 C CA . SER A 1 104 ? -15.881 11.577 7.770 1.00 87.81 104 SER A CA 1
ATOM 813 C C . SER A 1 104 ? -15.374 10.802 8.984 1.00 87.81 104 SER A C 1
ATOM 815 O O . SER A 1 104 ? -15.771 11.147 10.088 1.00 87.81 104 SER A O 1
ATOM 817 N N . TYR A 1 105 ? -14.559 9.762 8.794 1.00 89.31 105 TYR A N 1
ATOM 818 C CA . TYR A 1 105 ? -13.982 9.004 9.897 1.00 89.31 105 TYR A CA 1
ATOM 819 C C . TYR A 1 105 ? -12.859 9.813 10.556 1.00 89.31 105 TYR A C 1
ATOM 821 O O . TYR A 1 105 ? -11.894 10.201 9.896 1.00 89.31 105 TYR A O 1
ATOM 829 N N . ASP A 1 106 ? -13.001 10.069 11.852 1.00 89.12 106 ASP A N 1
ATOM 830 C CA . ASP A 1 106 ? -12.078 10.849 12.681 1.00 89.12 106 ASP A CA 1
ATOM 831 C C . ASP A 1 106 ? -11.428 10.029 13.812 1.00 89.12 106 ASP A C 1
ATOM 833 O O . ASP A 1 106 ? -10.570 10.546 14.531 1.00 89.12 106 ASP A O 1
ATOM 837 N N . GLY A 1 107 ? -11.793 8.749 13.939 1.00 89.88 107 GLY A N 1
ATOM 838 C CA . GLY A 1 107 ? -11.213 7.822 14.907 1.00 89.88 107 GLY A CA 1
ATOM 839 C C . GLY A 1 107 ? -9.750 7.475 14.616 1.00 89.88 107 GLY A C 1
ATOM 840 O O . GLY A 1 107 ? -9.241 7.618 13.500 1.00 89.88 107 GLY A O 1
ATOM 841 N N . SER A 1 108 ? -9.049 6.958 15.624 1.00 92.75 108 SER A N 1
ATOM 842 C CA . SER A 1 108 ? -7.696 6.431 15.440 1.00 92.75 108 SER A CA 1
ATOM 843 C C . SER A 1 108 ? -7.737 5.104 14.682 1.00 92.75 108 SER A C 1
ATOM 845 O O . SER A 1 108 ? -8.634 4.287 14.892 1.00 92.75 108 SER A O 1
ATOM 847 N N . LEU A 1 109 ? -6.763 4.860 13.806 1.00 90.88 109 LEU A N 1
ATOM 848 C CA . LEU A 1 109 ? -6.602 3.584 13.113 1.00 90.88 109 LEU A CA 1
ATOM 849 C C . LEU A 1 109 ? -5.248 2.973 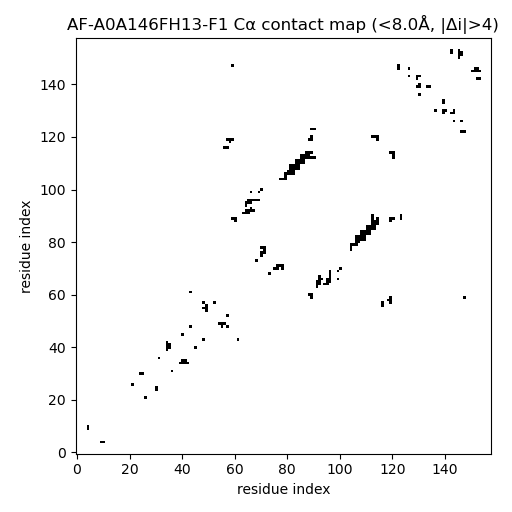13.477 1.00 90.88 109 LEU A C 1
ATOM 851 O O . LEU A 1 109 ? -4.196 3.429 13.032 1.00 90.88 109 LEU A O 1
ATOM 855 N N . GLU A 1 110 ? -5.282 1.919 14.284 1.00 92.69 110 GLU A N 1
ATOM 856 C CA . GLU A 1 110 ? -4.111 1.146 14.682 1.00 92.69 110 GLU A CA 1
ATOM 857 C C . GLU A 1 110 ? -4.044 -0.133 13.850 1.00 92.69 110 GLU A C 1
ATOM 859 O O . GLU A 1 110 ? -4.983 -0.930 13.830 1.00 92.69 110 GLU A O 1
ATOM 864 N N . VAL A 1 111 ? -2.925 -0.351 13.162 1.00 88.44 111 VAL A N 1
ATOM 865 C CA . VAL A 1 111 ? -2.755 -1.519 12.297 1.00 88.44 111 VAL A CA 1
ATOM 866 C C . VAL A 1 111 ? -1.496 -2.279 12.669 1.00 88.44 111 VAL A C 1
ATOM 868 O O . VAL A 1 111 ? -0.395 -1.738 12.662 1.00 88.44 111 VAL A O 1
ATOM 871 N N . THR A 1 112 ? -1.665 -3.564 12.968 1.00 88.94 112 THR A N 1
ATOM 872 C CA . THR A 1 112 ? -0.568 -4.511 13.166 1.00 88.94 112 THR A CA 1
ATOM 873 C C . THR A 1 112 ? -0.455 -5.395 11.935 1.00 88.94 112 THR A C 1
ATOM 875 O O . THR A 1 112 ? -1.389 -6.124 11.611 1.00 88.94 112 THR A O 1
ATOM 878 N N . ILE A 1 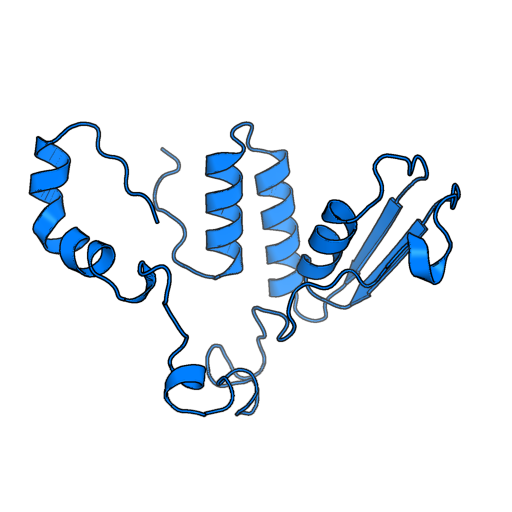113 ? 0.691 -5.352 11.258 1.00 84.62 113 ILE A N 1
ATOM 879 C CA . ILE A 1 113 ? 0.989 -6.205 10.102 1.00 84.62 113 ILE A CA 1
ATOM 880 C C . ILE A 1 113 ? 2.058 -7.209 10.519 1.00 84.62 113 ILE A C 1
ATOM 882 O O . ILE A 1 113 ? 3.135 -6.828 10.971 1.00 84.62 113 ILE A O 1
ATOM 886 N N . ASN A 1 114 ? 1.750 -8.492 10.382 1.00 84.00 114 ASN A N 1
ATOM 887 C CA . ASN A 1 114 ? 2.635 -9.596 10.715 1.00 84.00 114 ASN A CA 1
ATOM 888 C C . ASN A 1 114 ? 2.710 -10.560 9.530 1.00 84.00 114 ASN A C 1
ATOM 890 O O . ASN A 1 114 ? 1.683 -10.918 8.970 1.00 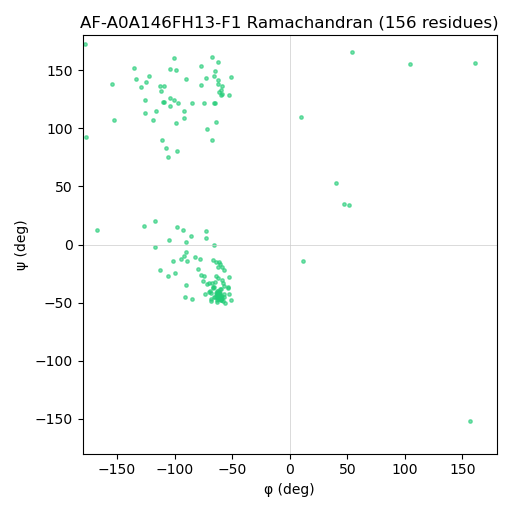84.00 114 ASN A O 1
ATOM 894 N N . ASP A 1 115 ? 3.896 -11.033 9.174 1.00 82.81 115 ASP A N 1
ATOM 895 C CA . ASP A 1 115 ? 4.058 -12.094 8.181 1.00 82.81 115 ASP A CA 1
ATOM 896 C C . ASP A 1 115 ? 5.072 -13.117 8.701 1.00 82.81 115 ASP A C 1
ATOM 898 O O . ASP A 1 115 ? 5.936 -12.807 9.524 1.00 82.81 115 ASP A O 1
ATOM 902 N N . ARG A 1 116 ? 4.930 -14.368 8.262 1.00 81.44 116 ARG A N 1
ATOM 903 C CA . ARG A 1 116 ? 5.879 -15.440 8.577 1.00 81.44 116 ARG A CA 1
ATOM 904 C C . ARG A 1 116 ? 7.169 -15.294 7.775 1.00 81.44 116 ARG A C 1
ATOM 906 O O . ARG A 1 116 ? 8.205 -15.780 8.223 1.00 81.44 116 ARG A O 1
ATOM 913 N N . ASP A 1 117 ? 7.085 -14.677 6.602 1.00 78.56 117 ASP A N 1
ATOM 914 C CA . ASP A 1 117 ? 8.211 -14.418 5.721 1.00 78.56 117 ASP A CA 1
ATOM 915 C C . ASP A 1 117 ? 8.806 -13.033 6.019 1.00 78.56 117 ASP A C 1
ATOM 917 O O . ASP A 1 117 ? 8.171 -11.991 5.827 1.00 78.56 117 ASP A O 1
ATOM 921 N N . ILE A 1 118 ? 10.052 -13.021 6.500 1.00 82.38 118 ILE A N 1
ATOM 922 C CA . ILE A 1 118 ? 10.768 -11.785 6.829 1.00 82.38 118 ILE A CA 1
ATOM 923 C C . ILE A 1 118 ? 10.981 -10.904 5.597 1.00 82.38 118 ILE A C 1
ATOM 925 O O . ILE A 1 118 ? 10.998 -9.682 5.733 1.00 82.38 118 ILE A O 1
ATOM 929 N N . ASP A 1 119 ? 11.079 -11.491 4.403 1.00 80.50 119 ASP A N 1
ATOM 930 C CA . ASP A 1 119 ? 11.278 -10.738 3.166 1.00 80.50 119 ASP A CA 1
ATOM 931 C C . ASP A 1 119 ? 10.016 -9.942 2.805 1.00 80.50 119 ASP A C 1
ATOM 933 O O . ASP A 1 119 ? 10.099 -8.823 2.291 1.00 80.50 119 ASP A O 1
ATOM 937 N N . VAL A 1 120 ? 8.833 -10.472 3.135 1.00 79.19 120 VAL A N 1
ATOM 938 C CA . VAL A 1 120 ? 7.551 -9.768 2.985 1.00 79.19 120 VAL A CA 1
ATOM 939 C C . VAL A 1 120 ? 7.454 -8.608 3.973 1.00 79.19 120 VAL A C 1
ATOM 941 O O . VAL A 1 120 ? 7.144 -7.484 3.571 1.00 79.19 120 VAL A O 1
ATOM 944 N N . VAL A 1 121 ? 7.785 -8.842 5.248 1.00 83.12 121 VAL A N 1
ATOM 945 C CA . VAL A 1 121 ? 7.808 -7.779 6.268 1.00 83.12 121 VAL A CA 1
ATOM 946 C C . VAL A 1 121 ? 8.795 -6.679 5.878 1.00 83.12 121 VAL A C 1
ATOM 948 O O . VAL A 1 121 ? 8.439 -5.501 5.885 1.00 83.12 121 VAL A O 1
ATOM 951 N N . ALA A 1 122 ? 10.015 -7.050 5.483 1.00 85.62 122 ALA A N 1
ATOM 952 C CA . ALA A 1 122 ? 11.046 -6.109 5.065 1.00 85.62 122 ALA A CA 1
ATOM 953 C C . ALA A 1 122 ? 10.593 -5.282 3.856 1.00 85.62 122 ALA A C 1
ATOM 955 O O . ALA A 1 122 ? 10.733 -4.059 3.869 1.00 85.62 122 ALA A O 1
ATOM 956 N N . ARG A 1 123 ? 9.983 -5.912 2.842 1.00 85.06 123 ARG A N 1
ATOM 957 C CA . ARG A 1 123 ? 9.431 -5.201 1.681 1.00 85.06 123 ARG A CA 1
ATOM 958 C C . ARG A 1 123 ? 8.365 -4.181 2.090 1.00 85.06 123 ARG A C 1
ATOM 960 O O . ARG A 1 123 ? 8.429 -3.043 1.628 1.00 85.06 123 ARG A O 1
ATOM 967 N N . ASN A 1 124 ? 7.430 -4.555 2.965 1.00 86.00 124 ASN A N 1
ATOM 968 C CA . ASN A 1 124 ? 6.381 -3.650 3.448 1.00 86.00 124 ASN A CA 1
ATOM 969 C C . ASN A 1 124 ? 6.975 -2.446 4.197 1.00 86.00 124 ASN A C 1
ATOM 971 O O . ASN A 1 124 ? 6.566 -1.311 3.962 1.00 86.00 124 ASN A O 1
ATOM 975 N N . VAL A 1 125 ? 7.990 -2.673 5.038 1.00 88.69 125 VAL A N 1
ATOM 976 C CA . VAL A 1 125 ? 8.707 -1.595 5.738 1.00 88.69 125 VAL A CA 1
ATOM 977 C C . VAL A 1 125 ? 9.419 -0.669 4.749 1.00 88.69 125 VAL A C 1
ATOM 979 O O . VAL A 1 125 ? 9.328 0.547 4.889 1.00 88.69 125 VAL A O 1
ATOM 982 N N . ILE A 1 126 ? 10.083 -1.212 3.723 1.00 89.38 126 ILE A N 1
ATOM 983 C CA . ILE A 1 126 ? 10.766 -0.403 2.703 1.00 89.38 126 ILE A CA 1
ATOM 984 C C . ILE A 1 126 ? 9.762 0.451 1.918 1.00 89.38 126 ILE A C 1
ATOM 986 O O . ILE A 1 126 ? 10.032 1.624 1.688 1.00 89.38 126 ILE A O 1
ATOM 990 N N . MET A 1 127 ? 8.598 -0.088 1.540 1.00 88.06 127 MET A N 1
ATOM 991 C CA . MET A 1 127 ? 7.550 0.687 0.855 1.00 88.06 127 MET A CA 1
ATOM 992 C C . MET A 1 127 ? 7.071 1.874 1.691 1.00 88.06 127 MET A C 1
ATOM 994 O O . MET A 1 127 ? 6.988 2.990 1.181 1.00 88.06 127 MET A O 1
ATOM 998 N N . LEU A 1 128 ? 6.794 1.640 2.977 1.00 88.62 128 LEU A N 1
ATOM 999 C CA . LEU A 1 128 ? 6.396 2.697 3.907 1.00 88.62 128 LEU A CA 1
ATOM 1000 C C . LEU A 1 128 ? 7.513 3.730 4.073 1.00 88.62 128 LEU A C 1
ATOM 1002 O O . LEU A 1 128 ? 7.254 4.928 4.037 1.00 88.62 128 LEU A O 1
ATOM 1006 N N . GLN A 1 129 ? 8.763 3.280 4.190 1.00 90.00 129 GLN A N 1
ATOM 1007 C CA . GLN A 1 129 ? 9.906 4.177 4.310 1.00 90.00 129 GLN A CA 1
ATOM 1008 C C . GLN A 1 129 ? 10.096 5.038 3.055 1.00 90.00 129 GLN A C 1
ATOM 1010 O O . GLN A 1 129 ? 10.357 6.230 3.190 1.00 90.00 129 GLN A O 1
ATOM 1015 N N . ILE A 1 130 ? 9.949 4.464 1.856 1.00 89.38 130 ILE A N 1
ATOM 1016 C CA . ILE A 1 130 ? 9.990 5.197 0.581 1.00 89.38 130 ILE A CA 1
ATOM 1017 C C . ILE A 1 130 ? 8.917 6.288 0.579 1.00 89.38 130 ILE A C 1
ATOM 1019 O O . ILE A 1 130 ? 9.241 7.442 0.317 1.00 89.38 130 ILE A O 1
ATOM 1023 N N . HIS A 1 131 ? 7.681 5.948 0.958 1.00 86.44 131 HIS A N 1
ATOM 1024 C CA . HIS A 1 131 ? 6.586 6.915 1.041 1.00 86.44 131 HIS A CA 1
ATOM 1025 C C . HIS A 1 131 ? 6.849 8.052 2.035 1.00 86.44 131 HIS A C 1
ATOM 1027 O O . HIS A 1 131 ? 6.517 9.196 1.760 1.00 86.44 131 HIS A O 1
ATOM 1033 N N . LEU A 1 132 ? 7.470 7.750 3.178 1.00 88.12 132 LEU A N 1
ATOM 1034 C CA . LEU A 1 132 ? 7.764 8.742 4.216 1.00 88.12 132 LEU A CA 1
ATOM 1035 C C . LEU A 1 132 ? 8.998 9.607 3.922 1.00 88.12 132 LEU A C 1
ATOM 1037 O O . LEU A 1 132 ? 9.157 10.655 4.540 1.00 88.12 132 LEU A O 1
ATOM 1041 N N . SER A 1 133 ? 9.905 9.145 3.057 1.00 87.62 133 SER A N 1
ATOM 1042 C CA . SER A 1 133 ? 11.204 9.802 2.829 1.00 87.62 133 SER A CA 1
ATOM 1043 C C . SER A 1 133 ? 11.253 10.641 1.556 1.00 87.62 133 SER A C 1
ATOM 1045 O O . SER A 1 133 ? 12.218 11.376 1.364 1.00 87.62 133 SER A O 1
ATOM 1047 N N . MET A 1 134 ? 10.282 10.483 0.659 1.00 84.12 134 MET A N 1
ATOM 1048 C CA . MET A 1 134 ? 10.251 11.152 -0.637 1.00 84.12 134 MET A CA 1
ATOM 1049 C C . MET A 1 134 ? 9.108 12.168 -0.678 1.00 84.12 134 MET A C 1
ATOM 1051 O O . MET A 1 134 ? 7.978 11.842 -0.335 1.00 84.12 134 MET A O 1
ATOM 1055 N N . ASP A 1 135 ? 9.408 13.384 -1.137 1.00 80.44 135 ASP A N 1
ATOM 1056 C CA . ASP A 1 135 ? 8.432 14.481 -1.226 1.00 80.44 135 ASP A CA 1
ATOM 1057 C C . ASP A 1 135 ? 7.667 14.505 -2.569 1.00 80.44 135 ASP A C 1
ATOM 1059 O O . ASP A 1 135 ? 6.679 15.222 -2.714 1.00 80.44 135 ASP A O 1
ATOM 1063 N N . GLU A 1 136 ? 8.138 13.761 -3.578 1.00 79.69 136 GLU A N 1
ATOM 1064 C CA . GLU A 1 136 ? 7.529 13.709 -4.913 1.00 79.69 136 GLU A CA 1
ATOM 1065 C C . GLU A 1 136 ? 6.641 12.469 -5.064 1.00 79.69 136 GLU A C 1
ATOM 1067 O O . GLU A 1 136 ? 7.138 11.355 -5.258 1.00 79.69 136 GLU A O 1
ATOM 1072 N N . ASP A 1 137 ? 5.322 12.668 -5.017 1.00 79.25 137 ASP A N 1
ATOM 1073 C CA . ASP A 1 137 ? 4.328 11.588 -5.027 1.00 79.25 137 ASP A CA 1
ATOM 1074 C C . ASP A 1 137 ? 4.453 10.661 -6.249 1.00 79.25 137 ASP A C 1
ATOM 1076 O O . ASP A 1 137 ? 4.463 9.440 -6.096 1.00 79.25 137 ASP A O 1
ATOM 1080 N N . ASP A 1 138 ? 4.621 11.207 -7.458 1.00 83.31 138 ASP A N 1
ATOM 1081 C CA . ASP A 1 138 ? 4.660 10.407 -8.693 1.00 83.31 138 ASP A CA 1
ATOM 1082 C C . ASP A 1 138 ? 5.881 9.473 -8.746 1.00 83.31 138 ASP A C 1
ATOM 1084 O O . ASP A 1 138 ? 5.758 8.283 -9.054 1.00 83.31 138 ASP A O 1
ATOM 1088 N N . ALA A 1 139 ? 7.066 9.987 -8.404 1.00 83.44 139 ALA A N 1
ATOM 1089 C CA . ALA A 1 139 ? 8.298 9.202 -8.357 1.00 83.44 139 ALA A CA 1
ATOM 1090 C C . ALA A 1 139 ? 8.258 8.148 -7.238 1.00 83.44 139 ALA A C 1
ATOM 1092 O O . ALA A 1 139 ? 8.717 7.016 -7.414 1.00 83.44 139 ALA A O 1
ATOM 1093 N N . THR A 1 140 ? 7.663 8.508 -6.102 1.00 86.94 140 THR A N 1
ATOM 1094 C CA . THR A 1 140 ? 7.457 7.628 -4.947 1.00 86.94 140 THR A CA 1
ATOM 1095 C C . THR A 1 140 ? 6.540 6.461 -5.296 1.00 86.94 140 THR A C 1
ATOM 1097 O O . THR A 1 140 ? 6.892 5.304 -5.057 1.00 86.94 140 THR A O 1
ATOM 1100 N N . ILE A 1 141 ? 5.390 6.746 -5.915 1.00 85.44 141 ILE A N 1
ATOM 1101 C CA . ILE A 1 141 ? 4.424 5.739 -6.365 1.00 85.44 141 ILE A CA 1
ATOM 1102 C C . ILE A 1 141 ? 5.077 4.804 -7.383 1.00 85.44 141 ILE A C 1
ATOM 1104 O O . ILE A 1 141 ? 4.958 3.586 -7.252 1.00 85.44 141 ILE A O 1
ATOM 1108 N N . ASP A 1 142 ? 5.817 5.346 -8.354 1.00 83.19 142 ASP A N 1
ATOM 1109 C CA . ASP A 1 142 ? 6.570 4.546 -9.320 1.00 83.19 142 ASP A CA 1
ATOM 1110 C C . ASP A 1 142 ? 7.533 3.580 -8.604 1.00 83.19 142 ASP A C 1
ATOM 1112 O O . ASP A 1 142 ? 7.509 2.377 -8.874 1.00 83.19 142 ASP A O 1
ATOM 1116 N N . CYS A 1 143 ? 8.343 4.070 -7.660 1.00 84.00 143 CYS A N 1
ATOM 1117 C CA . CYS A 1 143 ? 9.273 3.251 -6.876 1.00 84.00 143 CYS A CA 1
ATOM 1118 C C . CYS A 1 143 ? 8.564 2.158 -6.066 1.00 84.00 143 CYS A C 1
ATOM 1120 O O . CYS A 1 143 ? 8.998 1.003 -6.085 1.00 84.00 143 CYS A O 1
ATOM 1122 N N . ILE A 1 144 ? 7.455 2.491 -5.399 1.00 85.94 144 ILE A N 1
ATOM 1123 C CA . ILE A 1 144 ? 6.655 1.527 -4.635 1.00 85.94 144 ILE A CA 1
ATOM 1124 C C . ILE A 1 144 ? 6.081 0.457 -5.565 1.00 85.94 144 ILE A C 1
ATOM 1126 O O . ILE A 1 144 ? 6.206 -0.727 -5.263 1.00 85.94 144 ILE A O 1
ATOM 1130 N N . ILE A 1 145 ? 5.521 0.828 -6.722 1.00 82.75 145 ILE A N 1
ATOM 1131 C CA . ILE A 1 145 ? 5.001 -0.123 -7.720 1.00 82.75 145 ILE A CA 1
ATOM 1132 C C . ILE A 1 145 ? 6.122 -1.034 -8.232 1.00 82.75 145 ILE A C 1
ATOM 1134 O O . ILE A 1 145 ? 5.932 -2.247 -8.338 1.00 82.75 145 ILE A O 1
ATOM 1138 N N . HIS A 1 146 ? 7.298 -0.480 -8.528 1.00 79.81 146 HIS A N 1
ATOM 1139 C CA . HIS A 1 146 ? 8.465 -1.246 -8.967 1.00 79.81 146 HIS A CA 1
ATOM 1140 C C . HIS A 1 146 ? 8.897 -2.281 -7.922 1.00 79.81 146 HIS A C 1
ATOM 1142 O O . HIS A 1 146 ? 9.070 -3.461 -8.247 1.00 79.81 146 HIS A O 1
ATOM 1148 N N . LEU A 1 147 ? 8.992 -1.857 -6.660 1.00 80.44 147 LEU A N 1
ATOM 1149 C CA . LEU A 1 147 ? 9.304 -2.724 -5.529 1.00 80.44 147 LEU A CA 1
ATOM 1150 C C . LEU A 1 147 ? 8.222 -3.795 -5.318 1.00 80.44 147 LEU A C 1
ATOM 1152 O O . LEU A 1 147 ? 8.540 -4.955 -5.063 1.00 80.44 147 LEU A O 1
ATOM 1156 N N . TRP A 1 148 ? 6.946 -3.435 -5.474 1.00 78.38 148 TRP A N 1
ATOM 1157 C CA . TRP A 1 148 ? 5.812 -4.338 -5.271 1.00 78.38 148 TRP A CA 1
ATOM 1158 C C . TRP A 1 148 ? 5.735 -5.432 -6.319 1.00 78.38 148 TRP A C 1
ATOM 1160 O O . TRP A 1 148 ? 5.608 -6.612 -6.001 1.00 78.38 148 TRP A O 1
ATOM 1170 N N . TYR A 1 149 ? 5.833 -5.054 -7.587 1.00 71.75 149 TYR A N 1
ATOM 1171 C CA . TYR A 1 149 ? 5.728 -5.999 -8.690 1.00 71.75 149 TYR A CA 1
ATOM 1172 C C . TYR A 1 149 ? 7.065 -6.671 -9.013 1.00 71.75 149 TYR A C 1
ATOM 1174 O O . TYR A 1 149 ? 7.142 -7.404 -9.999 1.00 71.75 149 TYR A O 1
ATOM 1182 N N . SER A 1 150 ? 8.104 -6.444 -8.190 1.00 64.62 150 SER A N 1
ATOM 1183 C CA . SER A 1 150 ? 9.474 -6.926 -8.420 1.00 64.62 150 SER A CA 1
ATOM 1184 C C . SER A 1 150 ? 9.937 -6.661 -9.857 1.00 64.62 150 SER A C 1
ATOM 1186 O O . SER A 1 150 ? 10.648 -7.455 -10.472 1.00 64.62 150 SER A O 1
ATOM 1188 N N . ALA A 1 151 ? 9.495 -5.540 -10.423 1.00 54.88 151 ALA A N 1
ATOM 1189 C CA . ALA A 1 151 ? 9.921 -5.085 -11.728 1.00 54.88 151 ALA A CA 1
ATOM 1190 C C . ALA A 1 151 ? 11.115 -4.177 -11.476 1.00 54.88 151 ALA A C 1
ATOM 1192 O O . ALA A 1 151 ? 10.910 -3.107 -10.919 1.00 54.88 151 ALA A O 1
ATOM 1193 N N . PHE A 1 152 ? 12.318 -4.638 -11.841 1.00 49.28 152 PHE A N 1
ATOM 1194 C CA . PHE A 1 152 ? 13.605 -3.923 -11.821 1.00 49.28 152 PHE A CA 1
ATOM 1195 C C . PHE A 1 152 ? 13.580 -2.566 -11.098 1.00 49.28 152 PHE A C 1
ATOM 1197 O O . PHE A 1 152 ? 13.007 -1.602 -11.618 1.00 49.28 152 PHE A O 1
ATOM 1204 N N . LEU A 1 153 ? 14.235 -2.478 -9.932 1.00 51.97 153 LEU A N 1
ATOM 1205 C CA . LEU A 1 153 ? 14.520 -1.179 -9.320 1.00 51.97 153 LEU A CA 1
ATOM 1206 C C . LEU A 1 153 ? 15.212 -0.307 -10.372 1.00 51.97 153 LEU A C 1
ATOM 1208 O O . LEU A 1 153 ? 16.144 -0.763 -11.039 1.00 51.97 153 LEU A O 1
ATOM 1212 N N . ARG A 1 154 ? 14.705 0.911 -10.584 1.00 47.03 154 ARG A N 1
ATOM 1213 C CA . ARG A 1 154 ? 15.329 1.838 -11.528 1.00 47.03 154 ARG A CA 1
ATOM 1214 C C . ARG A 1 154 ? 16.705 2.199 -10.974 1.00 47.03 154 ARG A C 1
ATOM 1216 O O . ARG A 1 154 ? 16.797 2.727 -9.868 1.00 47.03 154 ARG A O 1
ATOM 1223 N N . ASP A 1 155 ? 17.754 1.941 -11.746 1.00 48.84 155 ASP A N 1
ATOM 1224 C CA . ASP A 1 155 ? 19.065 2.532 -11.496 1.00 48.84 155 ASP A CA 1
ATOM 1225 C C . ASP A 1 155 ? 18.958 4.032 -11.771 1.00 48.84 155 ASP A C 1
ATOM 1227 O O . ASP A 1 155 ? 19.132 4.438 -12.913 1.00 48.84 155 ASP A O 1
ATOM 1231 N N . THR A 1 156 ? 18.609 4.826 -10.755 1.00 42.84 156 THR A N 1
ATOM 1232 C CA . THR A 1 156 ? 19.031 6.231 -10.593 1.00 42.84 156 THR A CA 1
ATOM 1233 C C . THR A 1 156 ? 18.504 6.798 -9.271 1.00 42.84 156 THR A C 1
ATOM 1235 O O . THR A 1 156 ? 17.410 7.357 -9.210 1.00 42.84 156 THR A O 1
ATOM 1238 N N . LEU A 1 157 ? 19.323 6.692 -8.224 1.00 37.00 157 LEU A N 1
ATOM 1239 C CA . LEU A 1 157 ? 19.452 7.712 -7.182 1.00 37.00 157 LEU A CA 1
ATOM 1240 C C . LEU A 1 157 ? 20.819 8.374 -7.416 1.00 37.00 157 LEU A C 1
ATOM 1242 O O . LEU A 1 157 ? 21.822 7.942 -6.848 1.00 37.00 157 LEU A O 1
ATOM 1246 N N . SER A 1 158 ? 20.884 9.342 -8.332 1.00 32.44 158 SER A N 1
ATOM 1247 C CA . SER A 1 158 ? 22.060 10.196 -8.555 1.00 32.44 158 SER A CA 1
ATOM 1248 C C . SER A 1 158 ? 21.637 11.567 -9.047 1.00 32.44 158 SER A C 1
ATOM 1250 O O . SER A 1 158 ? 20.895 11.576 -10.057 1.00 32.44 158 SER A O 1
#

InterPro domains:
  IPR002893 Zinc finger, MYND-type [PF01753] (2-22)
  IPR027974 Domain of unknown function DUF4470 [PF14737] (61-153)

Organism: Aspergillus kawachii (NCBI:txid1069201)

Solvent-accessible surface area (backbone atoms only — not comparable to full-atom values): 10097 Å² total; per-residue (Å²): 138,88,82,86,61,100,43,73,68,58,45,61,69,46,33,83,68,46,50,60,68,68,69,31,65,85,72,43,94,82,56,71,58,67,33,69,78,66,75,43,75,48,69,89,78,62,61,82,79,38,82,89,46,58,92,78,50,67,87,59,69,95,64,78,66,46,59,82,66,49,51,57,81,71,71,32,86,80,56,68,65,70,45,80,46,80,42,82,50,64,63,52,34,58,53,35,32,64,73,66,51,59,91,83,57,79,42,55,80,47,76,46,76,40,54,93,48,66,68,50,47,50,50,48,51,51,44,54,49,47,58,75,73,46,91,51,64,70,66,36,50,51,51,42,51,24,64,64,70,68,43,73,80,76,94,74,93,127

Secondary structure (DSSP, 8-state):
-PPP-SSHHHHHHHHHHHHHHHT-GGGSTT---HHHHTTPPPTTTSS-S-SSSTTT--SS-SSPP--S--HIIIIITT--S-EEEEEES-THHHHHHHHHS-TT--S-EEEEEE-S-HHHHHHHHHHHHHHHH-S-HHHHHHHHHHHHTT----S---

Nearest PDB structures (foldseek):
  7rz6-assembly1_D  TM=3.254E-01  e=1.577E+00  Rattus norvegicus
  6qkz-assembly1_D  TM=3.459E-01  e=3.221E+00  Rattus norvegicus
  7rz7-assembly1_B  TM=3.315E-01  e=4.756E+00  Rattus norvegicus
  5o22-assembly1_B  TM=3.689E-01  e=9.717E+00  Escherichia coli K-12